Protein AF-A0A4Y2CZL8-F1 (afdb_monomer_lite)

Secondary structure (DSSP, 8-state):
-HHHHHHHHHHHHHHHHSHHHHHHHHHHHHHTT-S-SSPPPP-TT-TTHHHHHHHHHHHTHHHHHHHHHHTT-HHHHHHHH-GGGG-

Foldseek 3Di:
DVVLLVLLLVLLCVCVVDPVSVVLLLVLCVVVVAPDSHQDHADPPDPVGRVVNVVRCVSCVVSSLVSCVVVVNCVSVVSSVPPPSPD

Organism: A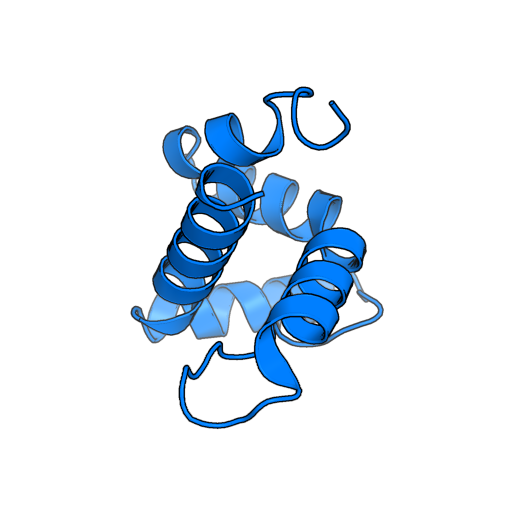raneus ventricosus (NCBI:txid182803)

Structure (mmCIF, N/CA/C/O backbone):
data_AF-A0A4Y2CZL8-F1
#
_entry.id   AF-A0A4Y2CZL8-F1
#
loop_
_atom_site.group_PDB
_atom_site.id
_atom_site.type_symbol
_atom_site.label_atom_id
_atom_site.label_alt_id
_atom_site.label_comp_id
_atom_site.label_asym_id
_atom_site.label_entity_id
_atom_site.label_seq_id
_atom_site.pdbx_PDB_ins_code
_atom_site.Cartn_x
_atom_site.Cartn_y
_atom_site.Cartn_z
_atom_site.occupancy
_atom_site.B_iso_or_equiv
_atom_site.auth_seq_id
_atom_site.auth_comp_id
_atom_site.auth_asym_id
_atom_site.auth_atom_id
_atom_site.pdbx_PDB_model_num
ATOM 1 N N . MET A 1 1 ? 10.965 11.737 -10.526 1.00 53.38 1 MET A N 1
ATOM 2 C CA . MET A 1 1 ? 10.054 10.706 -11.100 1.00 53.38 1 MET A CA 1
ATOM 3 C C . MET A 1 1 ? 10.486 9.250 -10.891 1.00 53.38 1 MET A C 1
ATOM 5 O O . MET A 1 1 ? 9.719 8.528 -10.273 1.00 53.38 1 MET A O 1
ATOM 9 N N . LYS A 1 2 ? 11.659 8.779 -11.361 1.00 64.12 2 LYS A N 1
ATOM 10 C CA . LYS A 1 2 ? 12.095 7.376 -11.137 1.00 64.12 2 LYS A CA 1
ATOM 11 C C . LYS A 1 2 ? 12.113 6.920 -9.660 1.00 64.12 2 LYS A C 1
ATOM 13 O O . LYS A 1 2 ? 11.508 5.888 -9.394 1.00 64.12 2 LYS A O 1
ATOM 18 N N . PRO A 1 3 ? 12.695 7.675 -8.703 1.00 73.38 3 PRO A N 1
ATOM 19 C CA . PRO A 1 3 ? 12.767 7.213 -7.310 1.00 73.38 3 PRO A CA 1
ATOM 20 C C . PRO A 1 3 ? 11.386 7.058 -6.657 1.00 73.38 3 PRO A C 1
ATOM 22 O O . PRO A 1 3 ? 11.153 6.096 -5.934 1.00 73.38 3 PRO A O 1
ATOM 25 N N . VAL A 1 4 ? 10.446 7.949 -6.986 1.00 72.50 4 VAL A N 1
ATOM 26 C CA . VAL A 1 4 ? 9.063 7.906 -6.485 1.00 72.50 4 VAL A CA 1
ATOM 27 C C . VAL A 1 4 ? 8.316 6.680 -7.017 1.00 72.50 4 VAL A C 1
ATOM 29 O O . VAL A 1 4 ? 7.676 5.957 -6.256 1.00 72.50 4 VAL A O 1
ATOM 32 N N . LEU A 1 5 ? 8.427 6.393 -8.319 1.00 75.50 5 LEU A N 1
ATOM 33 C CA . LEU A 1 5 ? 7.798 5.205 -8.898 1.00 75.50 5 LEU A CA 1
ATOM 34 C C . LEU A 1 5 ? 8.398 3.914 -8.323 1.00 75.50 5 LEU A C 1
ATOM 36 O O . LEU A 1 5 ? 7.656 2.982 -8.023 1.00 75.50 5 LEU A O 1
ATOM 40 N N . ASP A 1 6 ? 9.717 3.865 -8.128 1.00 78.25 6 ASP A N 1
ATOM 41 C CA . ASP A 1 6 ? 10.391 2.710 -7.530 1.00 78.25 6 ASP A CA 1
ATOM 42 C C . ASP A 1 6 ? 9.948 2.485 -6.072 1.00 78.25 6 ASP A C 1
ATOM 44 O O . ASP A 1 6 ? 9.717 1.340 -5.675 1.00 78.25 6 ASP A O 1
ATOM 48 N N . ALA A 1 7 ? 9.742 3.557 -5.298 1.00 79.50 7 ALA A N 1
ATOM 49 C CA . ALA A 1 7 ? 9.190 3.491 -3.943 1.00 79.50 7 ALA A CA 1
ATOM 50 C C . ALA A 1 7 ? 7.758 2.933 -3.929 1.00 79.50 7 ALA A C 1
ATOM 52 O O . ALA A 1 7 ? 7.470 1.987 -3.194 1.00 79.50 7 ALA A O 1
ATOM 53 N N . VAL A 1 8 ? 6.878 3.442 -4.798 1.00 80.00 8 VAL A N 1
ATOM 54 C CA . VAL A 1 8 ? 5.492 2.958 -4.932 1.00 80.00 8 VAL A CA 1
ATOM 55 C C . VAL A 1 8 ? 5.449 1.493 -5.349 1.00 80.00 8 VAL A C 1
ATOM 57 O O . VAL A 1 8 ? 4.711 0.694 -4.772 1.00 80.00 8 VAL A O 1
ATOM 60 N N . VAL A 1 9 ? 6.273 1.104 -6.322 1.00 79.75 9 VAL A N 1
ATOM 61 C CA . VAL A 1 9 ? 6.370 -0.290 -6.765 1.00 79.75 9 VAL A CA 1
ATOM 62 C C . VAL A 1 9 ? 6.865 -1.184 -5.631 1.00 79.75 9 VAL A C 1
ATOM 64 O O . VAL A 1 9 ? 6.331 -2.279 -5.449 1.00 79.75 9 VAL A O 1
ATOM 67 N N . LYS A 1 10 ? 7.849 -0.736 -4.843 1.00 81.81 10 LYS A N 1
ATOM 68 C CA . LYS A 1 10 ? 8.346 -1.471 -3.675 1.00 81.81 10 LYS A CA 1
ATOM 69 C C . LYS A 1 10 ? 7.250 -1.654 -2.625 1.00 81.81 10 LYS A C 1
ATOM 71 O O . LYS A 1 10 ? 7.038 -2.781 -2.193 1.00 81.81 10 LYS A O 1
ATOM 76 N N . LEU A 1 11 ? 6.519 -0.595 -2.282 1.00 83.94 11 LEU A N 1
ATOM 77 C CA . LEU A 1 11 ? 5.407 -0.624 -1.329 1.00 83.94 11 LEU A CA 1
ATOM 78 C C . LEU A 1 11 ? 4.308 -1.602 -1.758 1.00 83.94 11 LEU A C 1
ATOM 80 O O . LEU A 1 11 ? 3.959 -2.523 -1.017 1.00 83.94 11 LEU A O 1
ATOM 84 N N . VAL A 1 12 ? 3.805 -1.445 -2.987 1.00 83.25 12 VAL A N 1
ATOM 85 C CA . VAL A 1 12 ? 2.777 -2.326 -3.555 1.00 83.25 12 VAL A CA 1
ATOM 86 C C . VAL A 1 12 ? 3.264 -3.770 -3.554 1.00 83.25 12 VAL A C 1
ATOM 88 O O . VAL A 1 12 ? 2.519 -4.664 -3.160 1.00 83.25 12 VAL A O 1
ATOM 91 N N . ASN A 1 13 ? 4.520 -4.016 -3.935 1.00 82.12 13 ASN A N 1
ATOM 92 C CA . ASN A 1 13 ? 5.101 -5.352 -3.892 1.00 82.12 13 ASN A CA 1
ATOM 93 C C . ASN A 1 13 ? 5.225 -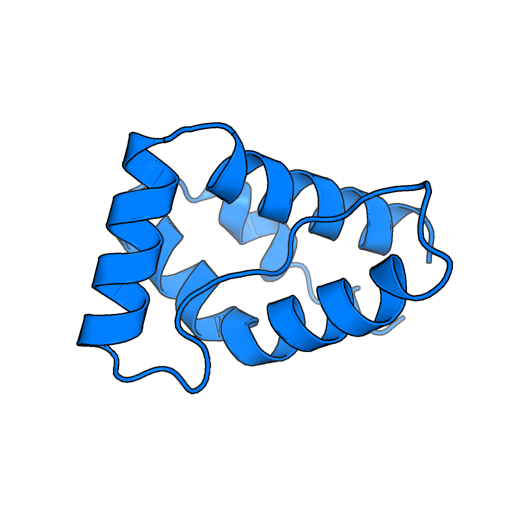5.894 -2.464 1.00 82.12 13 ASN A C 1
ATOM 95 O O . ASN A 1 13 ? 4.975 -7.079 -2.272 1.00 82.12 13 ASN A O 1
ATOM 99 N N . THR A 1 14 ? 5.556 -5.090 -1.456 1.00 82.12 14 THR A N 1
ATOM 100 C CA . THR A 1 14 ? 5.585 -5.536 -0.052 1.00 82.12 14 THR A CA 1
ATOM 101 C C . THR A 1 14 ? 4.204 -5.998 0.410 1.00 82.12 14 THR A C 1
ATOM 103 O O . THR A 1 14 ? 4.083 -7.100 0.949 1.00 82.12 14 THR A O 1
ATOM 106 N N . ILE A 1 15 ? 3.157 -5.219 0.115 1.00 84.44 15 ILE A N 1
ATOM 107 C CA . ILE A 1 15 ? 1.765 -5.577 0.431 1.00 84.44 15 ILE A CA 1
ATOM 108 C C . ILE A 1 15 ? 1.361 -6.859 -0.315 1.00 84.44 15 ILE A C 1
ATOM 110 O O . ILE A 1 15 ? 0.799 -7.780 0.273 1.00 84.44 15 ILE A O 1
ATOM 114 N N . ARG A 1 16 ? 1.672 -6.936 -1.615 1.00 85.06 16 ARG A N 1
ATOM 115 C CA . ARG A 1 16 ? 1.205 -7.982 -2.540 1.00 85.06 16 ARG A CA 1
ATOM 116 C C . ARG A 1 16 ? 1.997 -9.289 -2.497 1.00 85.06 16 ARG A C 1
ATOM 118 O O . ARG A 1 16 ? 1.435 -10.324 -2.854 1.00 85.06 16 ARG A O 1
ATOM 125 N N . SER A 1 17 ? 3.284 -9.254 -2.147 1.00 80.62 17 SER A N 1
ATOM 126 C CA . SER A 1 17 ? 4.191 -10.418 -2.193 1.00 80.62 17 SER A CA 1
ATOM 127 C C . SER A 1 17 ? 3.972 -11.388 -1.038 1.00 80.62 17 SER A C 1
ATOM 129 O O . SER A 1 17 ? 4.258 -12.578 -1.167 1.00 80.62 17 SER A O 1
ATOM 131 N N . ARG A 1 18 ? 3.432 -10.904 0.085 1.00 81.31 18 ARG A N 1
ATOM 132 C CA . ARG A 1 18 ? 3.151 -11.706 1.276 1.00 81.31 18 ARG A CA 1
ATOM 133 C C . ARG A 1 18 ? 1.650 -11.957 1.379 1.00 81.31 18 ARG A C 1
ATOM 135 O O . ARG A 1 18 ? 0.890 -11.063 1.731 1.00 81.31 18 ARG A O 1
ATOM 142 N N . GLY A 1 19 ? 1.215 -13.191 1.114 1.00 83.94 19 GLY A N 1
ATOM 143 C CA . GLY A 1 19 ? -0.213 -13.538 1.069 1.00 83.94 19 GLY A CA 1
ATOM 144 C C . GLY A 1 19 ? -0.989 -13.241 2.360 1.00 83.94 19 GLY A C 1
ATOM 145 O O . GLY A 1 19 ? -2.152 -12.853 2.291 1.00 83.94 19 GLY A O 1
ATOM 146 N N . LEU A 1 20 ? -0.353 -13.376 3.531 1.00 86.44 20 LEU A N 1
ATOM 147 C CA . LEU A 1 20 ? -0.964 -13.012 4.815 1.00 86.44 20 LEU A CA 1
ATOM 148 C C . LEU A 1 20 ? -1.124 -11.493 4.960 1.00 86.44 20 LEU A C 1
ATOM 150 O O . LEU A 1 20 ? -2.210 -11.030 5.292 1.00 86.44 20 LEU A O 1
ATOM 154 N N . THR A 1 21 ? -0.066 -10.728 4.675 1.00 85.38 21 THR A N 1
ATOM 155 C CA . THR A 1 21 ? -0.085 -9.258 4.722 1.00 85.38 21 THR A CA 1
ATOM 156 C C . THR A 1 21 ? -1.129 -8.697 3.766 1.00 85.38 21 THR A C 1
ATOM 158 O O . THR A 1 21 ? -1.894 -7.823 4.152 1.00 85.38 21 THR A O 1
ATOM 161 N N . HIS A 1 22 ? -1.222 -9.251 2.554 1.00 90.25 22 HIS A N 1
ATOM 162 C CA . HIS A 1 22 ? -2.214 -8.836 1.568 1.00 90.25 22 HIS A CA 1
ATOM 163 C C . HIS A 1 22 ? -3.648 -9.036 2.067 1.00 90.25 22 HIS A C 1
ATOM 165 O O . HIS A 1 22 ? -4.460 -8.123 1.965 1.00 90.25 22 HIS A O 1
ATOM 171 N N . ARG A 1 23 ? -3.960 -10.203 2.648 1.00 92.12 23 ARG A N 1
ATOM 172 C CA . ARG A 1 23 ? -5.288 -10.467 3.231 1.00 92.12 23 ARG A CA 1
ATOM 173 C C . ARG A 1 23 ? -5.598 -9.510 4.377 1.00 92.12 23 ARG A C 1
ATOM 175 O O . ARG A 1 23 ? -6.635 -8.871 4.348 1.00 92.12 23 ARG A O 1
ATOM 182 N N . GLN A 1 24 ? -4.661 -9.347 5.311 1.00 91.12 24 GLN A N 1
ATOM 183 C CA . GLN A 1 24 ? -4.819 -8.429 6.441 1.00 91.12 24 GLN A CA 1
ATOM 184 C C . GLN A 1 24 ? -5.035 -6.983 5.990 1.00 91.12 24 GLN A C 1
ATOM 186 O O . GLN A 1 24 ? -5.840 -6.278 6.583 1.00 91.12 24 GLN A O 1
ATOM 191 N N . PHE A 1 25 ? -4.340 -6.549 4.939 1.00 91.25 25 PHE A N 1
ATOM 192 C CA . PHE A 1 25 ? -4.524 -5.222 4.365 1.00 91.25 25 PHE A CA 1
ATOM 193 C C . PHE A 1 25 ? -5.917 -5.062 3.744 1.00 91.25 25 PHE A C 1
ATOM 195 O O . PHE A 1 25 ? -6.583 -4.061 3.976 1.00 91.25 25 PHE A O 1
ATOM 202 N N . ARG A 1 26 ? -6.409 -6.068 3.010 1.00 93.75 26 ARG A N 1
ATOM 203 C CA . ARG A 1 26 ? -7.773 -6.040 2.457 1.00 93.75 26 ARG A CA 1
ATOM 204 C C . ARG A 1 26 ? -8.848 -6.027 3.543 1.00 93.75 26 ARG A C 1
ATOM 206 O O . ARG A 1 26 ? -9.814 -5.280 3.417 1.00 93.75 26 ARG A O 1
ATOM 213 N N . ASP A 1 27 ? -8.665 -6.817 4.598 1.00 94.00 27 ASP A N 1
ATOM 214 C CA . ASP A 1 27 ? -9.575 -6.845 5.746 1.00 94.00 27 ASP A CA 1
ATOM 215 C C . ASP A 1 27 ? -9.578 -5.488 6.471 1.00 94.00 27 ASP A C 1
ATOM 217 O O . ASP A 1 27 ? -10.638 -4.986 6.843 1.00 94.00 27 ASP A O 1
ATOM 221 N N . PHE A 1 28 ? -8.406 -4.854 6.605 1.00 93.12 28 PHE A N 1
ATOM 222 C CA . PHE A 1 28 ? -8.267 -3.504 7.152 1.00 93.12 28 PHE A CA 1
ATOM 223 C C . PHE A 1 28 ? -9.006 -2.463 6.302 1.00 93.12 28 PHE A C 1
ATOM 225 O O . PHE A 1 28 ? -9.820 -1.715 6.838 1.00 93.12 28 PHE A O 1
ATOM 232 N N . LEU A 1 29 ? -8.805 -2.459 4.979 1.00 94.00 29 LEU A N 1
ATOM 233 C CA . LEU A 1 29 ? -9.499 -1.540 4.066 1.00 94.00 29 LEU A CA 1
ATOM 234 C C . LEU A 1 29 ? -11.022 -1.686 4.141 1.00 94.00 29 LEU A C 1
ATOM 236 O O . LEU A 1 29 ? -11.752 -0.697 4.098 1.00 94.00 29 LEU A O 1
ATOM 240 N N . GLN A 1 30 ? -11.512 -2.918 4.291 1.00 93.69 30 GLN A N 1
ATOM 241 C CA . GLN A 1 30 ? -12.933 -3.172 4.496 1.00 93.69 30 GLN A CA 1
ATOM 242 C C . GLN A 1 30 ? -13.422 -2.648 5.853 1.00 93.69 30 GLN A C 1
ATOM 244 O O . GLN A 1 30 ? -14.518 -2.094 5.932 1.00 93.69 30 GLN A O 1
ATOM 249 N N . PHE A 1 31 ? -12.626 -2.810 6.911 1.00 92.44 31 PHE A N 1
ATOM 250 C CA . PHE A 1 31 ? -12.952 -2.336 8.255 1.00 92.44 31 PHE A CA 1
ATOM 251 C C . PHE A 1 31 ? -13.067 -0.807 8.320 1.00 92.44 31 PHE A C 1
ATOM 253 O O . PHE A 1 31 ? -14.037 -0.297 8.881 1.00 92.44 31 PHE A O 1
ATOM 260 N N . VAL A 1 32 ? -12.136 -0.082 7.692 1.00 91.50 32 VAL A N 1
ATOM 261 C CA . VAL A 1 32 ? -12.163 1.392 7.628 1.00 91.50 32 VAL A CA 1
ATOM 262 C C . VAL A 1 32 ? -13.117 1.937 6.558 1.00 91.50 32 VAL A C 1
ATOM 264 O O . VAL 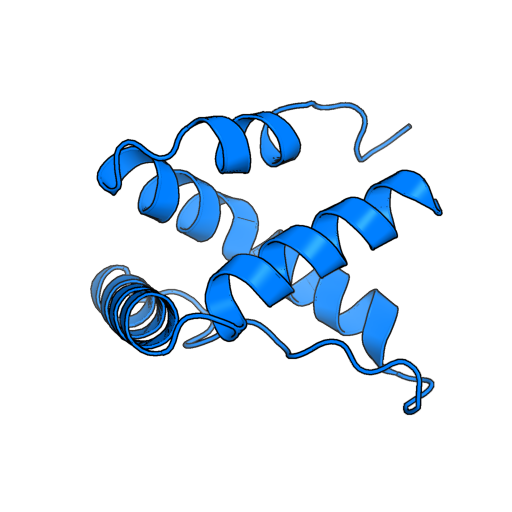A 1 32 ? -13.263 3.147 6.433 1.00 91.50 32 VAL A O 1
ATOM 267 N N . GLN A 1 33 ? -13.799 1.054 5.815 1.00 91.94 33 GLN A N 1
ATOM 268 C CA . GLN A 1 33 ? -14.701 1.403 4.711 1.00 91.94 33 GLN A CA 1
ATOM 269 C C . GLN A 1 33 ? -14.025 2.293 3.657 1.00 91.94 33 GLN A C 1
ATOM 271 O O . GLN A 1 33 ? -14.616 3.255 3.166 1.00 91.94 33 GLN A O 1
ATOM 276 N N . SER A 1 34 ? -12.779 1.961 3.314 1.00 91.50 34 SER A N 1
ATOM 277 C CA . SER A 1 34 ? -12.018 2.683 2.298 1.00 91.50 34 SER A CA 1
ATOM 278 C C . SER A 1 34 ? -12.707 2.625 0.930 1.00 91.50 34 SER A C 1
ATOM 280 O O . SER A 1 34 ? -13.419 1.668 0.607 1.00 91.50 34 SER A O 1
ATOM 282 N N . GLU A 1 35 ? -12.455 3.634 0.092 1.00 89.50 35 GLU A N 1
ATOM 283 C CA . GLU A 1 35 ? -12.975 3.719 -1.281 1.00 89.50 35 GLU A CA 1
ATOM 284 C C . GLU A 1 35 ? -12.563 2.499 -2.123 1.00 89.50 35 GLU A C 1
ATOM 286 O O . GLU A 1 35 ? -13.313 2.040 -2.989 1.00 89.50 35 GLU A O 1
ATOM 291 N N . TYR A 1 36 ? -11.385 1.934 -1.843 1.00 89.94 36 TYR A N 1
ATOM 292 C CA . TYR A 1 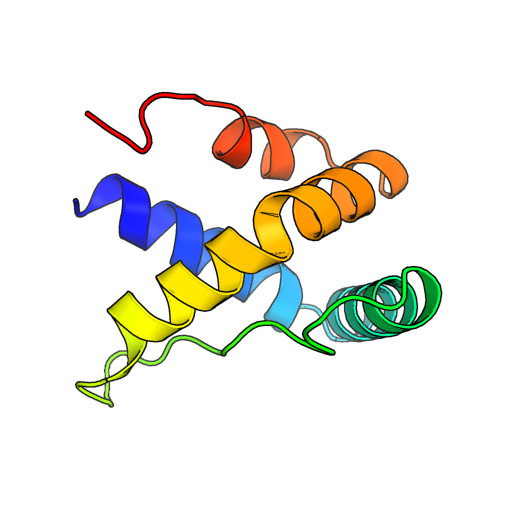36 ? -10.872 0.761 -2.537 1.00 89.94 36 TYR A CA 1
ATOM 293 C C . TYR A 1 36 ? -10.649 -0.400 -1.583 1.00 89.94 36 TYR A C 1
ATOM 295 O O . TYR A 1 36 ? -10.142 -0.250 -0.481 1.00 89.94 36 TYR A O 1
ATOM 303 N N . SER A 1 37 ? -10.942 -1.605 -2.066 1.00 90.31 37 SER A N 1
ATOM 304 C CA . SER A 1 37 ? -10.736 -2.844 -1.313 1.00 90.31 37 SER A CA 1
ATOM 305 C C . SER A 1 37 ? -9.343 -3.462 -1.490 1.00 90.31 37 SER A C 1
ATOM 307 O O . SER A 1 37 ? -9.103 -4.553 -0.973 1.00 90.31 37 SER A O 1
ATOM 309 N N . ASP A 1 38 ? -8.487 -2.880 -2.343 1.00 90.88 38 ASP A N 1
ATOM 310 C CA . ASP A 1 38 ? -7.138 -3.383 -2.642 1.00 90.88 38 ASP A CA 1
ATOM 311 C C . ASP A 1 38 ? -6.273 -2.354 -3.404 1.00 90.88 38 ASP A C 1
ATOM 313 O O . ASP A 1 38 ? -6.782 -1.474 -4.113 1.00 90.88 38 ASP A O 1
ATOM 317 N N . VAL A 1 39 ? -4.953 -2.546 -3.344 1.00 88.44 39 VAL A N 1
ATOM 318 C CA . VAL A 1 39 ? -3.966 -1.867 -4.199 1.00 88.44 39 VAL A CA 1
ATOM 319 C C . VAL A 1 39 ? -3.860 -2.537 -5.573 1.00 88.44 39 VAL A C 1
ATOM 321 O O . VAL A 1 39 ? -4.010 -3.752 -5.724 1.00 88.44 39 VAL A O 1
ATOM 324 N N . LEU A 1 40 ? -3.556 -1.747 -6.606 1.00 84.50 40 LEU A N 1
ATOM 325 C CA . LEU A 1 40 ? -3.328 -2.266 -7.957 1.00 84.50 40 LEU A CA 1
ATOM 326 C C . LEU A 1 40 ? -1.941 -2.906 -8.070 1.00 84.50 40 LEU A C 1
ATOM 328 O O . LEU A 1 40 ? -0.943 -2.322 -7.659 1.00 84.50 40 LEU A O 1
ATOM 332 N N . TYR A 1 41 ? -1.859 -4.088 -8.683 1.00 73.94 41 TYR A N 1
ATOM 333 C CA . TYR A 1 41 ? -0.578 -4.744 -8.939 1.00 73.94 41 TYR A CA 1
ATOM 334 C C . TYR A 1 41 ? 0.149 -4.094 -10.123 1.00 73.94 41 TYR A C 1
ATOM 336 O O . TYR A 1 41 ? -0.371 -4.051 -11.243 1.00 73.94 41 TYR A O 1
ATOM 344 N N . TYR A 1 42 ? 1.373 -3.620 -9.890 1.00 69.44 42 TYR A N 1
ATOM 345 C CA . TYR A 1 42 ? 2.203 -3.058 -10.948 1.00 69.44 42 TYR A CA 1
ATOM 346 C C . TYR A 1 42 ? 2.771 -4.156 -11.855 1.00 69.44 42 TYR A C 1
ATOM 348 O O . TYR A 1 42 ? 3.412 -5.098 -11.393 1.00 69.44 42 TYR A O 1
ATOM 356 N N . THR A 1 43 ? 2.604 -4.001 -13.172 1.00 65.19 43 THR A N 1
ATOM 357 C CA . THR A 1 43 ? 3.277 -4.840 -14.174 1.00 65.19 43 THR A CA 1
ATOM 358 C C . THR A 1 43 ? 3.867 -3.973 -15.284 1.00 65.19 43 THR A C 1
ATOM 360 O O . THR A 1 43 ? 3.184 -3.116 -15.850 1.00 65.19 43 THR A O 1
ATOM 363 N N . LYS A 1 44 ? 5.140 -4.220 -15.628 1.00 61.44 44 LYS A N 1
ATOM 364 C CA . LYS A 1 44 ? 5.882 -3.487 -16.678 1.00 61.44 44 LYS A CA 1
ATOM 365 C C . LYS A 1 44 ? 5.321 -3.688 -18.095 1.00 61.44 44 LYS A C 1
ATOM 367 O O . LYS A 1 44 ? 5.685 -2.956 -19.003 1.00 61.44 44 LYS A O 1
ATOM 372 N N . VAL A 1 45 ? 4.458 -4.688 -18.287 1.00 58.69 45 VAL A N 1
ATOM 373 C CA . VAL A 1 45 ? 3.985 -5.153 -19.604 1.00 58.69 45 VAL A CA 1
ATOM 374 C C . VAL A 1 45 ? 2.712 -4.437 -20.080 1.00 58.69 45 VAL A C 1
ATOM 376 O O . VAL A 1 45 ? 2.332 -4.560 -21.240 1.00 58.69 45 VAL A O 1
ATOM 379 N N . ARG A 1 46 ? 2.033 -3.683 -19.202 1.00 58.53 46 ARG A N 1
ATOM 380 C CA . ARG A 1 46 ? 0.833 -2.902 -19.537 1.00 58.53 46 ARG A CA 1
ATOM 381 C C . ARG A 1 46 ? 1.116 -1.409 -19.354 1.00 58.53 46 ARG A C 1
ATOM 383 O O . ARG A 1 46 ? 1.140 -0.912 -18.239 1.00 58.53 46 ARG A O 1
ATOM 390 N N . TRP A 1 47 ? 1.244 -0.706 -20.473 1.00 50.50 47 TRP A N 1
ATOM 391 C CA . TRP A 1 47 ? 1.272 0.750 -20.712 1.00 50.50 47 TRP A CA 1
ATOM 392 C C . TRP A 1 47 ? 0.361 1.645 -19.838 1.00 50.50 47 TRP A C 1
ATOM 394 O O . TRP A 1 47 ? 0.611 2.839 -19.754 1.00 50.50 47 TRP A O 1
ATOM 404 N N . LEU A 1 48 ? -0.658 1.098 -19.167 1.00 52.41 48 LEU A N 1
ATOM 405 C CA . LEU A 1 48 ? -1.576 1.829 -18.279 1.00 52.41 48 LEU A CA 1
ATOM 406 C C . LEU A 1 48 ? -1.187 1.784 -16.783 1.00 52.41 48 LEU A C 1
ATOM 408 O O . LEU A 1 48 ? -1.902 2.326 -15.949 1.00 52.41 48 LEU A O 1
ATOM 412 N N . SER A 1 49 ? -0.105 1.104 -16.391 1.00 66.81 49 SER A N 1
ATOM 413 C CA . SER A 1 49 ? 0.029 0.641 -15.001 1.00 66.81 49 SER A CA 1
ATOM 414 C C . SER A 1 49 ? 0.630 1.642 -14.014 1.00 66.81 49 SER A C 1
ATOM 416 O O . SER A 1 49 ? 0.205 1.655 -12.868 1.00 66.81 49 SER A O 1
ATOM 418 N N . ALA A 1 50 ? 1.593 2.481 -14.406 1.00 70.19 50 ALA A N 1
ATOM 419 C CA . ALA A 1 50 ? 2.312 3.318 -13.438 1.00 70.19 50 ALA A CA 1
ATOM 420 C C . ALA A 1 50 ? 1.437 4.438 -12.851 1.00 70.19 50 ALA A C 1
ATOM 422 O O . ALA A 1 50 ? 1.369 4.578 -11.635 1.00 70.19 50 ALA A O 1
ATOM 423 N N . GLY A 1 51 ? 0.740 5.194 -13.708 1.00 75.81 51 GLY A N 1
ATOM 424 C CA . GLY A 1 51 ? -0.118 6.306 -13.285 1.00 75.81 51 GLY A CA 1
ATOM 425 C C . GLY A 1 51 ? -1.314 5.848 -12.45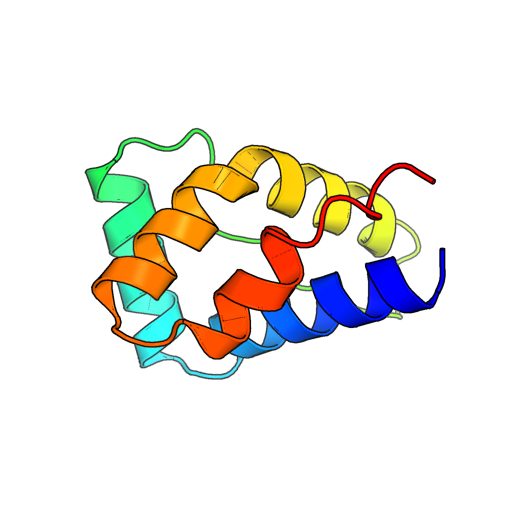2 1.00 75.81 51 GLY A C 1
ATOM 426 O O . GLY A 1 51 ? -1.533 6.376 -11.372 1.00 75.81 51 GLY A O 1
ATOM 427 N N . CYS A 1 52 ? -2.027 4.805 -12.887 1.00 80.06 52 CYS A N 1
ATOM 428 C CA . CYS A 1 52 ? -3.171 4.279 -12.137 1.00 80.06 52 CYS A CA 1
ATOM 429 C C . CYS A 1 52 ? -2.762 3.615 -10.813 1.00 80.06 52 CYS A C 1
ATOM 431 O O . CYS A 1 52 ? -3.484 3.719 -9.826 1.00 80.06 52 CYS A O 1
ATOM 433 N N . VAL A 1 53 ? -1.612 2.926 -10.765 1.00 81.56 53 VAL A N 1
ATOM 434 C CA . VAL A 1 53 ? -1.075 2.398 -9.497 1.00 81.56 53 VAL A CA 1
ATOM 435 C C . VAL A 1 53 ? -0.711 3.549 -8.566 1.00 81.56 53 VAL A C 1
ATOM 437 O O . VAL A 1 53 ? -1.033 3.482 -7.385 1.00 81.56 53 VAL A O 1
ATOM 440 N N . PHE A 1 54 ? -0.085 4.603 -9.092 1.00 82.00 54 PHE A N 1
ATOM 441 C CA . PHE A 1 54 ? 0.255 5.789 -8.315 1.00 82.00 54 PHE A CA 1
ATOM 442 C C . PHE A 1 54 ? -0.993 6.470 -7.748 1.00 82.00 54 PHE A C 1
ATOM 444 O O . PHE A 1 54 ? -1.063 6.700 -6.549 1.00 82.00 54 PHE A O 1
ATOM 451 N N . GLU A 1 55 ? -2.002 6.711 -8.583 1.00 85.31 55 GLU A N 1
ATOM 452 C CA . GLU A 1 55 ? -3.284 7.291 -8.179 1.00 85.31 55 GLU A CA 1
ATOM 453 C C . GLU A 1 55 ? -3.977 6.446 -7.101 1.00 85.31 55 GLU A C 1
ATOM 455 O O . GLU A 1 55 ? -4.394 6.980 -6.077 1.00 85.31 55 GLU A O 1
ATOM 460 N N . ARG A 1 56 ? -4.005 5.115 -7.264 1.00 88.44 56 ARG A N 1
ATOM 461 C CA . ARG A 1 56 ? -4.575 4.210 -6.256 1.00 88.44 56 ARG A CA 1
ATOM 462 C C . ARG A 1 56 ? -3.836 4.287 -4.925 1.00 88.44 56 ARG A C 1
ATOM 464 O O . ARG A 1 56 ? -4.466 4.292 -3.875 1.00 88.44 56 ARG A O 1
ATOM 471 N N . VAL A 1 57 ? -2.506 4.290 -4.965 1.00 87.31 57 VAL A N 1
ATOM 472 C CA . VAL A 1 57 ? -1.678 4.389 -3.756 1.00 87.31 57 VAL A CA 1
ATOM 473 C C . VAL A 1 57 ? -1.838 5.757 -3.106 1.00 87.31 57 VAL A C 1
ATOM 475 O O . VAL A 1 57 ? -1.854 5.835 -1.887 1.00 87.31 57 VAL A O 1
ATOM 478 N N . TRP A 1 58 ? -2.018 6.811 -3.899 1.00 87.06 58 TRP A N 1
ATOM 479 C CA . TRP A 1 58 ? -2.284 8.152 -3.398 1.00 87.06 58 TRP A CA 1
ATOM 480 C C . TRP A 1 58 ? -3.627 8.237 -2.666 1.00 87.06 58 TRP A C 1
ATOM 482 O O . TRP A 1 58 ? -3.683 8.748 -1.554 1.00 87.06 58 TRP A O 1
ATOM 492 N N . GLN A 1 59 ? -4.691 7.677 -3.246 1.00 89.62 59 GLN A N 1
ATOM 493 C CA . GLN A 1 59 ? -6.015 7.620 -2.614 1.00 89.62 59 GLN A CA 1
ATOM 494 C C . GLN A 1 59 ? -6.023 6.776 -1.335 1.00 89.62 59 GLN A C 1
ATOM 496 O O . GLN A 1 59 ? -6.757 7.081 -0.405 1.00 89.62 59 GLN A O 1
ATOM 501 N N . LEU A 1 60 ? -5.190 5.735 -1.282 1.00 90.69 60 LEU A N 1
ATOM 502 C CA . LEU A 1 60 ? -5.043 4.854 -0.124 1.00 90.69 60 LEU A CA 1
ATOM 503 C C . LEU A 1 60 ? -3.912 5.274 0.824 1.00 90.69 60 LEU A C 1
ATOM 505 O O . LEU A 1 60 ? -3.578 4.505 1.721 1.00 90.69 60 LEU A O 1
ATOM 509 N N . LYS A 1 61 ? -3.271 6.435 0.625 1.00 88.50 61 LYS A N 1
ATOM 510 C CA . LYS A 1 61 ? -2.043 6.801 1.350 1.00 88.50 61 LYS A CA 1
ATOM 511 C C . LYS A 1 61 ? -2.242 6.724 2.862 1.00 88.50 61 LYS A C 1
ATOM 513 O O . LYS A 1 61 ? -1.448 6.074 3.538 1.00 88.50 61 LYS A O 1
ATOM 518 N N . ASP A 1 62 ? -3.297 7.354 3.365 1.00 88.38 62 ASP A N 1
ATOM 519 C CA . ASP A 1 62 ? -3.568 7.423 4.800 1.00 88.38 62 ASP A CA 1
ATOM 520 C C . ASP A 1 62 ? -3.885 6.031 5.367 1.00 88.38 62 ASP A C 1
ATOM 522 O O . ASP A 1 62 ? -3.304 5.632 6.374 1.00 88.38 62 ASP A O 1
ATOM 526 N N . ASP A 1 63 ? -4.688 5.236 4.653 1.00 90.62 63 ASP A N 1
ATOM 527 C CA . ASP A 1 63 ? -5.001 3.852 5.028 1.00 90.62 63 ASP A CA 1
ATOM 528 C C . ASP A 1 63 ? -3.749 2.964 5.071 1.00 90.62 63 ASP A C 1
ATOM 530 O O . ASP A 1 63 ? -3.578 2.140 5.972 1.00 90.62 63 ASP A O 1
ATOM 534 N N . ILE A 1 64 ? -2.847 3.125 4.099 1.00 88.38 64 ILE A N 1
ATOM 535 C CA . ILE A 1 64 ? -1.581 2.392 4.041 1.00 88.38 64 ILE A CA 1
ATOM 536 C C . ILE A 1 64 ? -0.699 2.780 5.231 1.00 88.38 64 ILE A C 1
ATOM 538 O O . ILE A 1 64 ? -0.150 1.891 5.887 1.00 88.38 64 ILE A O 1
ATOM 542 N N . VAL A 1 65 ? -0.581 4.075 5.534 1.00 86.81 65 VAL A N 1
ATOM 543 C CA . VAL A 1 65 ? 0.205 4.559 6.677 1.00 86.81 65 VAL A CA 1
ATOM 544 C C . VAL A 1 65 ? -0.362 4.017 7.991 1.00 86.81 65 VAL A C 1
ATOM 546 O O . VAL A 1 65 ? 0.387 3.457 8.795 1.00 86.81 65 VAL A O 1
ATOM 549 N N . SER A 1 66 ? -1.681 4.091 8.189 1.00 88.62 66 SER A N 1
ATOM 550 C CA . SER A 1 66 ? -2.350 3.541 9.373 1.00 88.62 66 SER A CA 1
ATOM 551 C C . SER A 1 66 ? -2.125 2.035 9.520 1.00 88.62 66 SER A C 1
ATOM 553 O O . SER A 1 66 ? -1.744 1.575 10.598 1.00 88.62 66 SER A O 1
ATOM 555 N N . PHE A 1 67 ? -2.267 1.267 8.436 1.00 87.94 67 PHE A N 1
ATOM 556 C CA . PHE A 1 67 ? -2.062 -0.181 8.456 1.00 87.94 67 PHE A CA 1
ATOM 557 C C . PHE A 1 67 ? -0.644 -0.574 8.895 1.00 87.94 67 PHE A C 1
ATOM 559 O O . PHE A 1 67 ? -0.461 -1.480 9.710 1.00 87.94 67 PHE A O 1
ATOM 566 N N . PHE A 1 68 ? 0.382 0.090 8.364 1.00 82.81 68 PHE A N 1
ATOM 567 C CA . PHE A 1 68 ? 1.775 -0.226 8.692 1.00 82.81 68 PHE A CA 1
ATOM 568 C C . PHE A 1 68 ? 2.191 0.293 10.080 1.00 82.81 68 PHE A C 1
ATOM 570 O O . PHE A 1 68 ? 2.993 -0.364 10.756 1.00 82.81 68 PHE A O 1
ATOM 577 N N . HIS A 1 69 ? 1.580 1.383 10.558 1.00 81.94 69 HIS A N 1
ATOM 578 C CA . HIS A 1 69 ? 1.729 1.850 11.937 1.00 81.94 69 HIS A CA 1
ATOM 579 C C . HIS A 1 69 ? 1.160 0.831 12.944 1.00 81.94 69 HIS A C 1
ATOM 581 O O . HIS A 1 69 ? 1.831 0.479 13.916 1.00 81.94 69 HIS A O 1
ATOM 587 N N . GLU A 1 70 ? -0.023 0.261 12.679 1.00 79.69 70 GLU A N 1
ATOM 588 C CA . GLU A 1 70 ? -0.601 -0.824 13.495 1.00 79.69 70 GLU A CA 1
ATOM 589 C C . GLU A 1 70 ? 0.255 -2.101 13.491 1.00 79.69 70 GLU A C 1
ATOM 591 O O . GLU A 1 70 ? 0.291 -2.843 14.474 1.00 79.69 70 GLU A O 1
ATOM 596 N N . LYS A 1 71 ? 0.980 -2.362 12.398 1.00 73.69 71 LYS A N 1
ATOM 597 C CA . LYS A 1 71 ? 1.867 -3.527 12.259 1.00 73.69 71 LYS A CA 1
ATOM 598 C C . LYS A 1 71 ? 3.228 -3.372 12.944 1.00 73.69 71 LYS A C 1
ATOM 600 O O . LYS A 1 71 ? 4.004 -4.323 12.884 1.00 73.69 71 LYS A O 1
ATOM 605 N N . GLN A 1 72 ? 3.526 -2.225 13.570 1.00 66.25 72 GLN A N 1
ATOM 606 C CA . GLN A 1 72 ? 4.865 -1.883 14.086 1.00 66.25 72 GLN A CA 1
ATOM 607 C C . GLN A 1 72 ? 5.964 -2.019 13.012 1.00 66.25 72 GLN A C 1
ATOM 609 O O . GLN A 1 72 ? 7.110 -2.353 13.307 1.00 66.25 72 GLN A O 1
ATOM 614 N N . CYS A 1 73 ? 5.604 -1.776 11.750 1.00 62.97 73 CYS A N 1
ATOM 615 C CA . CYS A 1 73 ? 6.486 -1.856 10.589 1.00 62.97 73 CYS A CA 1
ATOM 616 C C . CYS A 1 73 ? 6.662 -0.430 10.033 1.00 62.97 73 CYS A C 1
ATOM 618 O O . CYS A 1 73 ? 6.187 -0.091 8.952 1.00 62.97 73 CYS A O 1
ATOM 620 N N . SER A 1 74 ? 7.255 0.450 10.848 1.00 57.44 74 SER A N 1
ATOM 621 C CA . SER A 1 74 ? 7.355 1.891 10.563 1.00 57.44 74 SER A CA 1
ATOM 622 C C . SER A 1 74 ? 8.339 2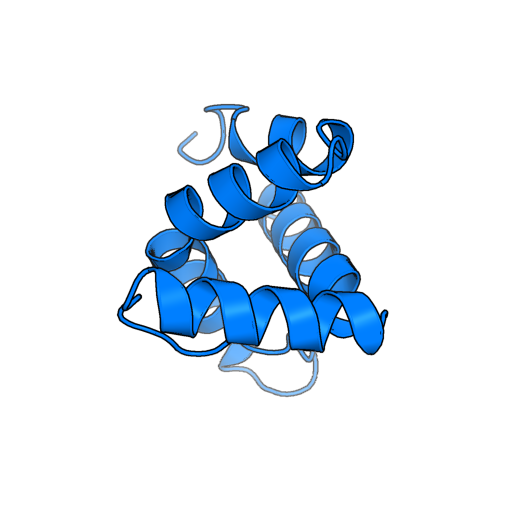.225 9.440 1.00 57.44 74 SER A C 1
ATOM 624 O O . SER A 1 74 ? 8.178 3.245 8.779 1.00 57.44 74 SER A O 1
ATOM 626 N N . ALA A 1 75 ? 9.317 1.355 9.173 1.00 62.19 75 ALA A N 1
ATOM 627 C CA . ALA A 1 75 ? 10.330 1.569 8.138 1.00 62.19 75 ALA A CA 1
ATOM 628 C C . ALA A 1 75 ? 9.733 1.637 6.717 1.00 62.19 75 ALA A C 1
ATOM 630 O O . ALA A 1 75 ? 10.271 2.306 5.836 1.00 62.19 75 ALA A O 1
ATOM 631 N N . GLU A 1 76 ? 8.614 0.951 6.470 1.00 62.28 76 GLU A N 1
ATOM 632 C CA . GLU A 1 76 ? 7.867 1.035 5.215 1.00 62.28 76 GLU A CA 1
ATOM 633 C C . GLU A 1 76 ? 7.005 2.308 5.117 1.00 62.28 76 GLU A C 1
ATOM 635 O O . GLU A 1 76 ? 6.767 2.782 4.004 1.00 62.28 76 GLU A O 1
ATOM 640 N N . CYS A 1 77 ? 6.583 2.877 6.256 1.00 56.38 77 CYS A N 1
ATOM 641 C CA . CYS A 1 77 ? 5.835 4.140 6.341 1.00 56.38 77 CYS A CA 1
ATOM 642 C C . CYS A 1 77 ? 6.711 5.379 6.203 1.00 56.38 77 CYS A C 1
ATOM 644 O O . CYS A 1 77 ? 6.269 6.347 5.592 1.00 56.38 77 CYS A O 1
ATOM 646 N N . GLU A 1 78 ? 7.945 5.352 6.716 1.00 58.94 78 GLU A N 1
ATOM 647 C CA . GLU A 1 78 ? 8.881 6.482 6.610 1.00 58.94 78 GLU A CA 1
ATOM 648 C C . GLU A 1 78 ? 9.053 6.932 5.148 1.00 58.94 78 GLU A C 1
ATOM 650 O O . GLU A 1 78 ? 9.133 8.122 4.864 1.00 58.94 78 GLU A O 1
ATOM 655 N N . MET A 1 79 ? 8.984 5.994 4.192 1.00 61.34 79 MET A N 1
ATOM 656 C CA . MET A 1 79 ? 9.025 6.308 2.759 1.00 61.34 79 MET A CA 1
ATOM 657 C C . MET A 1 79 ? 7.810 7.122 2.265 1.00 61.34 79 MET A C 1
ATOM 659 O O . MET A 1 79 ? 7.945 7.869 1.300 1.00 61.34 79 MET A O 1
ATOM 663 N N . LEU A 1 80 ? 6.628 6.968 2.878 1.00 58.91 80 LEU A N 1
ATOM 664 C CA . LEU A 1 80 ? 5.370 7.656 2.525 1.00 58.91 80 LEU A CA 1
ATOM 665 C C . LEU A 1 80 ? 5.204 9.017 3.215 1.00 58.91 80 LEU A C 1
ATOM 667 O O . LEU A 1 80 ? 4.467 9.877 2.718 1.00 58.91 80 LEU A O 1
ATOM 671 N N . GLU A 1 81 ? 5.863 9.196 4.357 1.00 56.78 81 GLU A N 1
ATOM 672 C CA . GLU A 1 81 ? 5.878 10.442 5.129 1.00 56.78 81 GLU A CA 1
ATOM 673 C C . GLU A 1 81 ? 6.877 11.464 4.577 1.00 56.78 81 GLU A C 1
ATOM 675 O O . GLU A 1 81 ? 6.696 12.663 4.785 1.00 56.78 81 GLU A O 1
ATOM 680 N N . ASP A 1 82 ? 7.883 11.008 3.829 1.00 57.91 82 ASP A N 1
ATOM 681 C CA . ASP A 1 82 ? 8.933 11.852 3.265 1.00 57.91 82 ASP A CA 1
ATOM 682 C C . ASP A 1 82 ? 8.370 12.793 2.189 1.00 57.91 82 ASP A C 1
ATOM 684 O O . ASP A 1 82 ? 8.289 12.439 1.022 1.00 57.91 82 ASP A O 1
ATOM 688 N N . THR A 1 83 ? 7.912 13.983 2.592 1.00 53.06 83 THR A N 1
ATOM 689 C CA . THR A 1 83 ? 7.143 14.998 1.833 1.00 53.06 83 THR A CA 1
ATOM 690 C C . THR A 1 83 ? 7.699 15.442 0.467 1.00 53.06 83 THR A C 1
ATOM 692 O O . THR A 1 83 ? 7.045 16.220 -0.227 1.00 53.06 83 THR A O 1
ATOM 695 N N . GLU A 1 84 ? 8.845 14.928 0.024 1.00 50.28 84 GLU A N 1
ATOM 696 C CA . GLU A 1 84 ? 9.455 15.190 -1.289 1.00 50.28 84 GLU A CA 1
ATOM 697 C C . GLU A 1 84 ? 8.745 14.501 -2.478 1.00 50.28 84 GLU A C 1
ATOM 699 O O . GLU A 1 84 ? 9.240 14.515 -3.604 1.00 50.28 84 GLU A O 1
ATOM 704 N N . TRP A 1 85 ? 7.551 13.929 -2.284 1.00 56.72 85 TRP A N 1
ATOM 705 C CA . TRP A 1 85 ? 6.728 13.350 -3.364 1.00 56.72 85 TRP A CA 1
ATOM 706 C C . TRP A 1 85 ? 6.283 14.372 -4.426 1.00 56.72 85 TRP A C 1
ATOM 708 O O . TRP A 1 85 ? 5.902 13.971 -5.527 1.00 56.72 85 TRP A O 1
ATOM 718 N N . LEU A 1 86 ? 6.292 15.668 -4.090 1.00 43.53 86 LEU A N 1
ATOM 719 C CA . LEU A 1 86 ? 5.721 16.760 -4.893 1.00 43.53 86 LEU A CA 1
ATOM 720 C C . LEU A 1 86 ? 6.758 17.741 -5.477 1.00 43.53 86 LEU A C 1
ATOM 722 O O . LEU A 1 86 ? 6.351 18.758 -6.039 1.00 43.53 86 LEU A O 1
ATOM 726 N N . SER A 1 87 ? 8.060 17.456 -5.346 1.00 40.97 87 SER A N 1
ATOM 727 C CA . SER A 1 87 ? 9.146 18.275 -5.919 1.00 40.97 87 SER A CA 1
ATOM 728 C C . SER A 1 87 ? 9.515 17.833 -7.340 1.00 40.97 87 SER A C 1
ATOM 730 O O . SER A 1 87 ? 9.659 16.606 -7.575 1.00 40.97 87 SER A O 1
#

Radius of gyration: 12.45 Å; chains: 1; bounding box: 28×32×35 Å

Sequence (87 aa):
MKPVLDAVVKLVNTIRSRGLTHRQFRDFLQFVQSEYSDVLYYTKVRWLSAGCVFERVWQLKDDIVSFFHEKQCSAECEMLEDTEWLS

pLDDT: mean 77.12, std 13.98, range [40.97, 94.0]